Protein AF-A0A6P0DKR3-F1 (afdb_monomer)

pLDDT: mean 78.21, std 11.17, range [46.06, 93.44]

Mean predicted aligned error: 9.86 Å

Sequence (116 aa):
MEDIITRLSRTQPHCAQWMRNLTNDPLGLAFQFGVVDKWRRAHASDVDALYVRLFEEIAVWVARTGRHLPIPTKEEFAVTVKLYLPMVLGVSWQRLRNLPPPPSLEEVRARLKRSR

Foldseek 3Di:
DDDLLVVCCVLQVCLQVVLVVPDPCSVLLSLLLSLCVVCCVVCVLPLVVSLVSSVVVQVVVCVVPVDHDDRDDSVVSNVSNVVNVCSNVVHDPVVVVVDDPDDDPVRVVVVVVVVD

Secondary structure (DSSP, 8-state):
---HHHHHHHH-TTHHHHHHHH-S-HHHHHHHHHHHHHHTTTSTT-HHHHHHHHHHHHHHHHHHH----PPPPHHHHHHHHHHHHHHHTT--HHHHHTSPPPPPHHHHHHHHHHT-

Organism: Rhizobium leguminosarum (NCBI:txid384)

Radius of gyration: 16.91 Å; Cα contacts (8 Å, |Δi|>4): 78; chains: 1; bounding box: 38×27×54 Å

Solvent-accessible surface area (backbone atoms only — not comparable to full-atom values): 6987 Å² total; per-residue (Å²): 132,83,53,53,59,61,55,44,51,71,77,34,83,59,47,69,66,49,35,62,75,73,39,98,53,40,66,58,53,42,51,54,50,29,41,48,68,71,40,36,85,83,40,71,84,39,59,66,63,49,49,54,50,42,53,55,52,48,52,54,48,26,70,73,66,77,48,88,73,84,77,73,53,72,69,58,47,48,50,50,59,63,54,43,56,38,56,78,67,71,48,57,64,70,58,59,73,66,47,76,76,80,76,49,75,64,55,53,53,51,52,63,59,70,76,107

Structure (mmCIF, N/CA/C/O backbone):
data_AF-A0A6P0DKR3-F1
#
_entry.id   AF-A0A6P0DKR3-F1
#
loop_
_atom_site.group_PDB
_atom_site.id
_atom_site.type_symbol
_atom_site.label_atom_id
_atom_site.label_alt_id
_atom_site.label_comp_id
_atom_site.label_asym_id
_atom_site.label_entity_id
_atom_site.label_seq_id
_atom_site.pdbx_PDB_ins_code
_atom_site.Cartn_x
_atom_site.Cartn_y
_atom_site.Cartn_z
_atom_site.occupancy
_atom_site.B_iso_or_equiv
_atom_site.auth_seq_id
_atom_site.auth_comp_id
_atom_site.auth_asym_id
_atom_site.auth_atom_id
_atom_site.pdbx_PDB_model_num
ATOM 1 N N . MET A 1 1 ? -16.999 -5.320 6.169 1.00 46.06 1 MET A N 1
ATOM 2 C CA . MET A 1 1 ? -15.787 -4.864 5.453 1.00 46.06 1 MET A CA 1
ATOM 3 C C . MET A 1 1 ? -14.584 -5.473 6.147 1.00 46.06 1 MET A C 1
ATOM 5 O O . MET A 1 1 ? -14.389 -5.190 7.320 1.00 46.06 1 MET A O 1
ATOM 9 N N . GLU A 1 2 ? -13.854 -6.365 5.478 1.00 57.12 2 GLU A N 1
ATOM 10 C CA . GLU A 1 2 ? -12.613 -6.935 6.019 1.00 57.12 2 GLU A CA 1
ATOM 11 C C . GLU A 1 2 ? -11.536 -5.845 6.102 1.00 57.12 2 GLU A C 1
ATOM 13 O O . GLU A 1 2 ? -11.423 -5.015 5.197 1.00 57.12 2 GLU A O 1
ATOM 18 N N . ASP A 1 3 ? -10.779 -5.824 7.198 1.00 72.38 3 ASP A N 1
ATOM 19 C CA . ASP A 1 3 ? -9.695 -4.867 7.395 1.00 72.38 3 ASP A CA 1
ATOM 20 C C . ASP A 1 3 ? -8.585 -5.100 6.353 1.00 72.38 3 ASP A C 1
ATOM 22 O O . ASP A 1 3 ? -8.173 -6.239 6.111 1.00 72.38 3 ASP A O 1
ATOM 26 N N . ILE A 1 4 ? -8.115 -4.022 5.716 1.00 69.06 4 ILE A N 1
ATOM 27 C CA . ILE A 1 4 ? -7.151 -4.066 4.603 1.00 69.06 4 ILE A CA 1
ATOM 28 C C . ILE A 1 4 ? -5.887 -4.863 4.974 1.00 69.06 4 ILE A C 1
ATOM 30 O O . ILE A 1 4 ? -5.355 -5.603 4.144 1.00 69.06 4 ILE A O 1
ATOM 34 N N . ILE A 1 5 ? -5.454 -4.784 6.235 1.00 68.25 5 ILE A N 1
ATOM 35 C CA . ILE A 1 5 ? -4.253 -5.455 6.745 1.00 68.25 5 ILE A CA 1
ATOM 36 C C . ILE A 1 5 ? -4.502 -6.956 6.887 1.00 68.25 5 ILE A C 1
ATOM 38 O O . ILE A 1 5 ? -3.633 -7.773 6.575 1.00 68.25 5 ILE A O 1
ATOM 42 N N . THR A 1 6 ? -5.710 -7.331 7.312 1.00 74.00 6 THR A N 1
ATOM 43 C CA . THR A 1 6 ? -6.122 -8.737 7.423 1.00 74.00 6 THR A CA 1
ATOM 44 C C . THR A 1 6 ? -6.149 -9.392 6.046 1.00 74.00 6 THR A C 1
ATOM 46 O O . THR A 1 6 ? -5.598 -10.481 5.866 1.00 74.00 6 THR A O 1
ATOM 49 N N . ARG A 1 7 ? -6.706 -8.697 5.046 1.00 75.25 7 ARG A N 1
ATOM 50 C CA . ARG A 1 7 ? -6.765 -9.201 3.669 1.00 75.25 7 ARG A CA 1
ATOM 51 C C . ARG A 1 7 ? -5.374 -9.382 3.060 1.00 75.25 7 ARG A C 1
ATOM 53 O O . ARG A 1 7 ? -5.090 -10.423 2.465 1.00 75.25 7 ARG A O 1
ATOM 60 N N . LEU A 1 8 ? -4.489 -8.400 3.233 1.00 71.00 8 LEU A N 1
ATOM 61 C CA . LEU A 1 8 ? -3.108 -8.489 2.753 1.00 71.00 8 LEU A CA 1
ATOM 62 C C . LEU A 1 8 ? -2.343 -9.636 3.408 1.00 71.00 8 LEU A C 1
ATOM 64 O O . LEU A 1 8 ? -1.661 -10.393 2.727 1.00 71.00 8 LEU A O 1
ATOM 68 N N . SER A 1 9 ? -2.497 -9.804 4.720 1.00 72.44 9 SER A N 1
ATOM 69 C CA . SER A 1 9 ? -1.785 -10.843 5.469 1.00 72.44 9 SER A CA 1
ATOM 70 C C . SER A 1 9 ? -2.203 -12.258 5.050 1.00 72.44 9 SER A C 1
ATOM 72 O O . SER A 1 9 ? -1.392 -13.178 5.095 1.00 72.44 9 SER A O 1
ATOM 74 N N . ARG A 1 10 ? -3.454 -12.438 4.603 1.00 76.62 10 ARG A N 1
ATOM 75 C CA . ARG A 1 10 ? -3.970 -13.711 4.067 1.00 76.62 10 ARG A CA 1
ATOM 76 C C . ARG A 1 10 ? -3.511 -13.990 2.640 1.00 76.62 10 ARG A C 1
ATOM 78 O O . ARG A 1 10 ? -3.240 -15.133 2.294 1.00 76.62 10 ARG A O 1
ATOM 85 N N . THR A 1 11 ? -3.467 -12.957 1.806 1.00 73.50 11 THR A N 1
ATOM 86 C CA . THR A 1 11 ? -3.150 -13.091 0.376 1.00 73.50 11 THR A CA 1
ATOM 87 C C . THR A 1 11 ? -1.651 -13.099 0.096 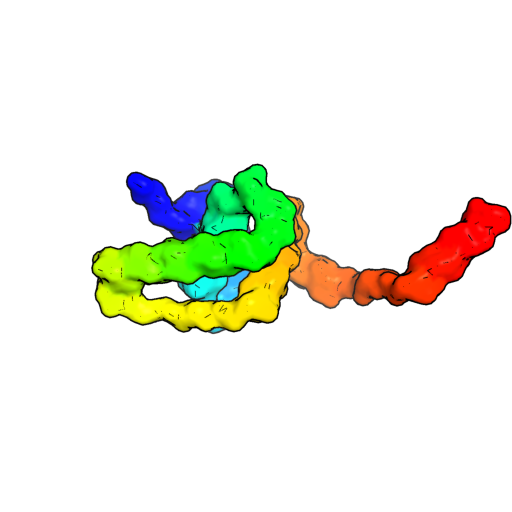1.00 73.50 11 THR A C 1
ATOM 89 O O . THR A 1 11 ? -1.231 -13.634 -0.925 1.00 73.50 11 THR A O 1
ATOM 92 N N . GLN A 1 12 ? -0.844 -12.524 0.989 1.00 75.25 12 GLN A N 1
ATOM 93 C CA . GLN A 1 12 ? 0.593 -12.341 0.816 1.00 75.25 12 GLN A CA 1
ATOM 94 C C . GLN A 1 12 ? 1.335 -12.812 2.084 1.00 75.25 12 GLN A C 1
ATOM 96 O O . GLN A 1 12 ? 1.641 -11.998 2.960 1.00 75.25 12 GLN A O 1
ATOM 101 N N . PRO A 1 13 ? 1.667 -14.114 2.200 1.00 68.38 13 PRO A N 1
ATOM 102 C CA . PRO A 1 13 ? 2.205 -14.717 3.430 1.00 68.38 13 PRO A CA 1
ATOM 103 C C . PRO A 1 13 ? 3.501 -14.069 3.940 1.00 68.38 13 PRO A C 1
ATOM 105 O O . PRO A 1 13 ? 3.777 -14.058 5.137 1.00 68.38 13 PRO A O 1
ATOM 108 N N . HIS A 1 14 ? 4.298 -13.495 3.035 1.00 72.31 14 HIS A N 1
ATOM 109 C CA . HIS A 1 14 ? 5.569 -12.840 3.356 1.00 72.31 14 HIS A CA 1
ATOM 110 C C . HIS A 1 14 ? 5.452 -11.323 3.557 1.00 72.31 14 HIS A C 1
ATOM 112 O O . HIS A 1 14 ? 6.454 -10.670 3.851 1.00 72.31 14 HIS A O 1
ATOM 118 N N . CYS A 1 15 ? 4.249 -10.753 3.425 1.00 74.25 15 CYS A N 1
ATOM 119 C CA . CYS A 1 15 ? 4.020 -9.309 3.459 1.00 74.25 15 CYS A CA 1
ATOM 120 C C . CYS A 1 15 ? 4.506 -8.687 4.773 1.00 74.25 15 CYS A C 1
ATOM 122 O O . CYS A 1 15 ? 5.260 -7.718 4.755 1.00 74.25 15 CYS A O 1
ATOM 124 N N . ALA A 1 16 ? 4.173 -9.292 5.918 1.00 73.19 16 ALA A N 1
ATOM 125 C CA . ALA A 1 16 ? 4.585 -8.781 7.226 1.00 73.19 16 ALA A CA 1
ATOM 126 C C . ALA A 1 16 ? 6.115 -8.718 7.388 1.00 73.19 16 ALA A C 1
ATOM 128 O O . ALA A 1 16 ? 6.648 -7.732 7.896 1.00 73.19 16 ALA A O 1
ATOM 129 N N . GLN A 1 17 ? 6.830 -9.752 6.934 1.00 74.56 17 GLN A N 1
ATOM 130 C CA . GLN A 1 17 ? 8.292 -9.797 7.001 1.00 74.56 17 GLN A CA 1
ATOM 131 C C . GLN A 1 17 ? 8.931 -8.785 6.044 1.00 74.56 17 GLN A C 1
ATOM 133 O O . GLN A 1 17 ? 9.906 -8.129 6.396 1.00 74.56 17 GLN A O 1
ATOM 138 N N . TRP A 1 18 ? 8.359 -8.621 4.853 1.00 74.81 18 TRP A N 1
ATOM 139 C CA . TRP A 1 18 ? 8.801 -7.627 3.881 1.00 74.81 18 TRP A CA 1
ATOM 140 C C . TRP A 1 18 ? 8.640 -6.195 4.373 1.00 74.81 18 TRP A C 1
ATOM 142 O O . TRP A 1 18 ? 9.589 -5.420 4.307 1.00 74.81 18 TRP A O 1
ATOM 152 N N . MET A 1 19 ? 7.462 -5.849 4.895 1.00 77.25 19 MET A N 1
ATOM 153 C CA . MET A 1 19 ? 7.179 -4.492 5.363 1.00 77.25 19 MET A CA 1
ATOM 154 C C . MET A 1 19 ? 8.119 -4.080 6.496 1.00 77.25 19 MET A C 1
ATOM 156 O O . MET A 1 19 ? 8.644 -2.971 6.467 1.00 77.25 19 MET A O 1
ATOM 160 N N . ARG A 1 20 ? 8.416 -4.998 7.428 1.00 76.19 20 ARG A N 1
ATOM 161 C CA . ARG A 1 20 ? 9.397 -4.770 8.505 1.00 76.19 20 ARG A CA 1
ATOM 162 C C . ARG A 1 20 ? 10.804 -4.456 7.993 1.00 76.19 20 ARG A C 1
ATOM 164 O O . ARG A 1 20 ? 11.533 -3.736 8.658 1.00 76.19 20 ARG A O 1
ATOM 171 N N . ASN A 1 21 ? 11.186 -4.988 6.833 1.00 76.44 21 ASN A N 1
ATOM 172 C CA . ASN A 1 21 ? 12.511 -4.762 6.253 1.00 76.44 21 ASN A CA 1
ATOM 173 C C . ASN A 1 21 ? 12.591 -3.486 5.399 1.00 76.44 21 ASN A C 1
ATOM 175 O O . ASN A 1 21 ? 13.692 -3.051 5.067 1.00 76.44 21 ASN A O 1
ATOM 179 N N . LEU A 1 22 ? 11.450 -2.927 4.987 1.00 75.12 22 LEU A N 1
ATOM 180 C CA . LEU A 1 22 ? 11.387 -1.794 4.060 1.00 75.12 22 LEU A CA 1
ATOM 181 C C . LEU A 1 22 ? 11.211 -0.447 4.758 1.00 75.12 22 LEU A C 1
ATOM 183 O O . LEU A 1 22 ? 11.598 0.575 4.199 1.00 75.12 22 LEU A O 1
ATOM 187 N N . THR A 1 23 ? 10.604 -0.425 5.941 1.00 79.88 23 THR A N 1
ATOM 188 C CA . THR A 1 23 ? 10.239 0.824 6.608 1.00 79.88 23 THR A CA 1
ATOM 189 C C . THR A 1 23 ? 10.107 0.645 8.116 1.00 79.88 23 THR A C 1
ATOM 191 O O . THR A 1 23 ? 9.786 -0.438 8.606 1.00 79.88 23 THR A O 1
ATOM 194 N N . ASN A 1 24 ? 10.292 1.747 8.842 1.00 81.56 24 ASN A N 1
ATOM 195 C CA . ASN A 1 24 ? 9.986 1.839 10.268 1.00 81.56 24 ASN A CA 1
ATOM 196 C C . ASN A 1 24 ? 8.483 2.053 10.536 1.00 81.56 24 ASN A C 1
ATOM 198 O O . ASN A 1 24 ? 8.052 1.909 11.677 1.00 81.56 24 ASN A O 1
ATOM 202 N N . ASP A 1 25 ? 7.686 2.355 9.503 1.00 83.12 25 ASP A N 1
ATOM 203 C CA . ASP A 1 25 ? 6.220 2.431 9.567 1.00 83.12 25 ASP A CA 1
ATOM 204 C C . ASP A 1 25 ? 5.561 1.301 8.746 1.00 83.12 25 ASP A C 1
ATOM 206 O O . ASP A 1 25 ? 5.066 1.512 7.631 1.00 83.12 25 ASP A O 1
ATOM 210 N N . PRO A 1 26 ? 5.563 0.059 9.264 1.00 79.62 26 PRO A N 1
ATOM 211 C CA . PRO A 1 26 ? 4.985 -1.081 8.560 1.00 79.62 26 PRO A CA 1
ATOM 212 C C . PRO A 1 26 ? 3.463 -0.970 8.419 1.00 79.62 26 PRO A C 1
ATOM 214 O O . PRO A 1 26 ? 2.895 -1.585 7.519 1.00 79.62 26 PRO A O 1
ATOM 217 N N . LEU A 1 27 ? 2.798 -0.196 9.285 1.00 81.25 27 LEU A N 1
ATOM 218 C CA . LEU A 1 27 ? 1.354 0.011 9.234 1.00 81.25 27 LEU A CA 1
ATOM 219 C C . LEU A 1 27 ? 0.976 0.913 8.057 1.00 81.25 27 LEU A C 1
ATOM 221 O O . LEU A 1 27 ? 0.098 0.547 7.275 1.00 81.25 27 LEU A O 1
ATOM 225 N N . GLY A 1 28 ? 1.662 2.049 7.899 1.00 85.81 28 GLY A N 1
ATOM 226 C CA . GLY A 1 28 ? 1.470 2.943 6.760 1.00 85.81 28 GLY A CA 1
ATOM 227 C C . GLY A 1 28 ? 1.729 2.241 5.430 1.00 85.81 28 GLY A C 1
ATOM 228 O O . GLY A 1 28 ? 0.921 2.339 4.505 1.00 85.81 28 GLY A O 1
ATOM 229 N N . LEU A 1 29 ? 2.800 1.447 5.345 1.00 86.44 29 LEU A N 1
ATOM 230 C CA . LEU A 1 29 ? 3.109 0.682 4.135 1.00 86.44 29 LEU A CA 1
ATOM 231 C C . LEU A 1 29 ? 2.082 -0.429 3.853 1.00 86.44 29 LEU A C 1
ATOM 233 O O . LEU A 1 29 ? 1.687 -0.613 2.700 1.00 86.44 29 LEU A O 1
ATOM 237 N N . ALA A 1 30 ? 1.586 -1.124 4.885 1.00 83.94 30 ALA A N 1
ATOM 238 C CA . ALA A 1 30 ? 0.493 -2.089 4.733 1.00 83.94 30 ALA A CA 1
ATOM 239 C C . ALA A 1 30 ? -0.757 -1.421 4.156 1.00 83.94 30 ALA A C 1
ATOM 241 O O . ALA A 1 30 ? -1.411 -1.961 3.266 1.00 83.94 30 ALA A O 1
ATOM 242 N N . PHE A 1 31 ? -1.071 -0.220 4.631 1.00 86.62 31 PHE A N 1
ATOM 243 C CA . PHE A 1 31 ? -2.220 0.533 4.160 1.00 86.62 31 PHE A CA 1
ATOM 244 C C . PHE A 1 31 ? -2.097 0.877 2.670 1.00 86.62 31 PHE A C 1
ATOM 246 O O . PHE A 1 31 ? -3.008 0.603 1.885 1.00 86.62 31 PHE A O 1
ATOM 253 N N . GLN A 1 32 ? -0.925 1.369 2.261 1.00 89.88 32 GLN A N 1
ATOM 254 C CA . GLN A 1 32 ? -0.622 1.656 0.860 1.00 89.88 32 GLN A CA 1
ATOM 255 C C . GLN A 1 32 ? -0.750 0.409 -0.024 1.00 89.88 32 GLN A C 1
ATOM 257 O O . GLN A 1 32 ? -1.423 0.454 -1.055 1.00 89.88 32 GLN A O 1
ATOM 262 N N . PHE A 1 33 ? -0.186 -0.732 0.387 1.00 88.56 33 PHE A N 1
ATOM 263 C CA . PHE A 1 33 ? -0.333 -1.977 -0.371 1.00 88.56 33 PHE A CA 1
ATOM 264 C C . PHE A 1 33 ? -1.780 -2.461 -0.445 1.00 88.56 33 PHE A C 1
ATOM 266 O O . PHE A 1 33 ? -2.184 -3.014 -1.466 1.00 88.56 33 PHE A O 1
ATOM 273 N N . GLY A 1 34 ? -2.579 -2.236 0.596 1.00 87.19 34 GLY A N 1
ATOM 274 C CA . GLY A 1 34 ? -3.967 -2.682 0.643 1.00 87.19 34 GLY A CA 1
ATOM 275 C C . GLY A 1 34 ? -4.841 -1.935 -0.350 1.00 87.19 34 GLY A C 1
ATOM 276 O O . GLY A 1 34 ? -5.736 -2.529 -0.958 1.00 87.19 34 GLY A O 1
ATOM 277 N N . VAL A 1 35 ? -4.544 -0.650 -0.545 1.00 89.44 35 VAL A N 1
ATOM 278 C CA . VAL A 1 35 ? -5.173 0.209 -1.552 1.00 89.44 35 VAL A CA 1
ATOM 279 C C . VAL A 1 35 ? -4.801 -0.261 -2.952 1.00 89.44 35 VAL A C 1
ATOM 281 O O . VAL A 1 35 ? -5.701 -0.507 -3.755 1.00 89.44 35 VAL A O 1
ATOM 284 N N . VAL A 1 36 ? -3.507 -0.467 -3.231 1.00 89.31 36 VAL A N 1
ATOM 285 C CA . VAL A 1 36 ? -3.062 -0.985 -4.537 1.00 89.31 36 VAL A CA 1
ATOM 286 C C . VAL A 1 36 ? -3.715 -2.338 -4.819 1.00 89.31 36 VAL A C 1
ATOM 288 O O . VAL A 1 36 ? -4.300 -2.533 -5.880 1.00 89.31 36 VAL A O 1
ATOM 291 N N . ASP A 1 37 ? -3.712 -3.252 -3.852 1.00 86.38 37 ASP A N 1
ATOM 292 C CA . ASP A 1 37 ? -4.332 -4.569 -3.983 1.00 86.38 37 ASP A CA 1
ATOM 293 C C . ASP A 1 37 ? -5.835 -4.504 -4.275 1.00 86.38 37 ASP A C 1
ATOM 295 O O . ASP A 1 37 ? -6.327 -5.195 -5.170 1.00 86.38 37 ASP A O 1
ATOM 299 N N . LYS A 1 38 ? -6.556 -3.636 -3.553 1.00 86.44 38 LYS A N 1
ATOM 300 C CA . LYS A 1 38 ? -8.011 -3.476 -3.682 1.00 86.44 38 LYS A CA 1
ATOM 301 C C . LYS A 1 38 ? -8.391 -2.904 -5.043 1.00 86.44 38 LYS A C 1
ATOM 303 O O . LYS A 1 38 ? -9.353 -3.359 -5.657 1.00 86.44 38 LYS A O 1
ATOM 308 N N . TRP A 1 39 ? -7.652 -1.896 -5.496 1.00 87.56 39 TRP A N 1
ATOM 309 C CA . TRP A 1 39 ? -8.105 -0.995 -6.551 1.00 87.56 39 TRP A CA 1
ATOM 310 C C . TRP A 1 39 ? -7.362 -1.155 -7.877 1.00 87.56 39 TRP A C 1
ATOM 312 O O . TRP A 1 39 ? -7.855 -0.675 -8.896 1.00 87.56 39 TRP A O 1
ATOM 322 N N . ARG A 1 40 ? -6.254 -1.909 -7.929 1.00 84.50 40 ARG A N 1
ATOM 323 C CA . ARG A 1 40 ? -5.481 -2.130 -9.168 1.00 84.50 40 ARG A CA 1
ATOM 324 C C . ARG A 1 40 ? -6.284 -2.698 -10.336 1.00 84.50 40 ARG A C 1
ATOM 326 O O . ARG A 1 40 ? -5.891 -2.499 -11.474 1.00 84.50 40 ARG A O 1
ATOM 333 N N . ARG A 1 41 ? -7.364 -3.450 -10.085 1.00 82.56 41 ARG A N 1
ATOM 334 C CA . ARG A 1 41 ? -8.206 -4.002 -11.166 1.00 82.56 41 ARG A CA 1
ATOM 335 C C . ARG A 1 41 ? -9.065 -2.925 -11.830 1.00 82.56 41 ARG A C 1
ATOM 337 O O . ARG A 1 41 ? -9.303 -3.011 -13.025 1.00 82.56 41 ARG A O 1
ATOM 344 N N . ALA A 1 42 ? -9.524 -1.944 -11.053 1.00 84.38 42 ALA A N 1
ATOM 345 C CA . ALA A 1 42 ? -10.352 -0.836 -11.531 1.00 84.38 42 ALA A CA 1
ATOM 346 C C . ALA A 1 42 ? -9.505 0.328 -12.070 1.00 84.38 42 ALA A C 1
ATOM 348 O O . ALA A 1 42 ? -9.913 1.014 -12.999 1.00 84.38 42 ALA A O 1
ATOM 349 N N . HIS A 1 43 ? -8.314 0.520 -11.504 1.00 81.44 43 HIS A N 1
ATOM 350 C CA . HIS A 1 43 ? -7.377 1.585 -11.842 1.00 81.44 43 HIS A CA 1
ATOM 351 C C . HIS A 1 43 ? -6.025 0.959 -12.201 1.00 81.44 43 HIS A C 1
ATOM 353 O O . HIS A 1 43 ? -5.068 1.033 -11.429 1.00 81.44 43 HIS A O 1
ATOM 359 N N . ALA A 1 44 ? -5.974 0.247 -13.332 1.00 72.81 44 ALA A N 1
ATOM 360 C CA . ALA A 1 44 ? -4.802 -0.518 -13.758 1.00 72.81 44 ALA A CA 1
ATOM 361 C C . ALA A 1 44 ? -3.578 0.393 -13.941 1.00 72.81 44 ALA A C 1
ATOM 363 O O . ALA A 1 44 ? -3.399 1.016 -14.981 1.00 72.81 44 ALA A O 1
ATOM 364 N N . SER A 1 45 ? -2.743 0.451 -12.901 1.00 68.88 45 SER A N 1
ATOM 365 C CA . SER A 1 45 ? -1.493 1.219 -12.849 1.00 68.88 45 SER A CA 1
ATOM 366 C C . SER A 1 45 ? -1.637 2.747 -12.920 1.00 68.88 45 SER A C 1
ATOM 368 O O . SER A 1 45 ? -0.628 3.432 -13.076 1.00 68.88 45 SER A O 1
ATOM 370 N N . ASP A 1 46 ? -2.844 3.290 -12.736 1.00 89.25 46 ASP A N 1
ATOM 371 C CA . ASP A 1 46 ? -3.052 4.732 -12.572 1.00 89.25 46 ASP A CA 1
ATOM 372 C C . ASP A 1 46 ? -2.685 5.145 -11.139 1.00 89.25 46 ASP A C 1
ATOM 374 O O . ASP A 1 46 ? -3.447 4.949 -10.188 1.00 89.25 46 ASP A O 1
ATOM 378 N N . VAL A 1 47 ? -1.473 5.680 -10.986 1.00 89.69 47 VAL A N 1
ATOM 379 C CA . VAL A 1 47 ? -0.928 6.105 -9.691 1.00 89.69 47 VAL A CA 1
ATOM 380 C C . VAL A 1 47 ? -1.775 7.212 -9.068 1.00 89.69 47 VAL A C 1
ATOM 382 O O . VAL A 1 47 ? -1.938 7.228 -7.851 1.00 89.69 47 VAL A O 1
ATOM 385 N N . ASP A 1 48 ? -2.347 8.099 -9.876 1.00 92.62 48 ASP A N 1
ATOM 386 C CA . ASP A 1 48 ? -3.084 9.270 -9.407 1.00 92.62 48 ASP A CA 1
ATOM 387 C C . ASP A 1 48 ? -4.416 8.834 -8.810 1.00 92.62 48 ASP A C 1
ATOM 389 O O . ASP A 1 48 ? -4.734 9.171 -7.668 1.00 92.62 48 ASP A O 1
ATOM 393 N N . ALA A 1 49 ? -5.152 7.998 -9.544 1.00 91.75 49 ALA A N 1
ATOM 394 C CA . ALA A 1 49 ? -6.398 7.422 -9.060 1.00 91.75 49 ALA A CA 1
ATOM 395 C C . ALA A 1 49 ? -6.178 6.574 -7.797 1.00 91.75 49 ALA A C 1
ATOM 397 O O . ALA A 1 49 ? -6.941 6.674 -6.834 1.00 91.75 49 ALA A O 1
ATOM 398 N N . LEU A 1 50 ? -5.114 5.766 -7.763 1.00 92.00 50 LEU A N 1
ATOM 399 C CA . LEU A 1 50 ? -4.772 4.960 -6.589 1.00 92.00 50 LEU A CA 1
ATOM 400 C C . LEU A 1 50 ? -4.380 5.825 -5.381 1.00 92.00 50 LEU A C 1
ATOM 402 O O . LEU A 1 50 ? -4.714 5.474 -4.250 1.00 92.00 50 LEU A O 1
ATOM 406 N N . TYR A 1 51 ? -3.714 6.957 -5.603 1.00 93.44 51 TYR A N 1
ATOM 407 C CA . TYR A 1 51 ? -3.324 7.878 -4.539 1.00 93.44 51 TYR A CA 1
ATOM 408 C C . TYR A 1 51 ? -4.534 8.604 -3.940 1.00 93.44 51 TYR A C 1
ATOM 410 O O . TYR A 1 51 ? -4.641 8.720 -2.721 1.00 93.44 51 TYR A O 1
ATOM 418 N N . VAL A 1 52 ? -5.512 8.993 -4.765 1.00 93.31 52 VAL A N 1
ATOM 419 C CA . VAL A 1 52 ? -6.800 9.515 -4.273 1.00 93.31 52 VAL A CA 1
ATOM 420 C C . VAL A 1 52 ? -7.505 8.476 -3.397 1.00 93.31 52 VAL A C 1
ATOM 422 O O . VAL A 1 52 ? -7.943 8.795 -2.291 1.00 93.31 52 VAL A O 1
ATOM 425 N N . ARG A 1 53 ? -7.537 7.205 -3.826 1.00 92.12 53 ARG A N 1
ATOM 426 C CA . ARG A 1 53 ? -8.104 6.118 -3.009 1.00 92.12 53 ARG A CA 1
ATOM 427 C C . ARG A 1 53 ? -7.365 5.919 -1.690 1.00 92.12 53 ARG A C 1
ATOM 429 O O . ARG A 1 53 ? -7.999 5.586 -0.694 1.00 92.12 53 ARG A O 1
ATOM 436 N N . LEU A 1 54 ? -6.050 6.130 -1.659 1.00 91.75 54 LEU A N 1
ATOM 437 C CA . LEU A 1 54 ? -5.283 6.069 -0.417 1.00 91.75 54 LEU A CA 1
ATOM 438 C C . LEU A 1 54 ? -5.759 7.121 0.587 1.00 91.75 54 LEU A C 1
ATOM 440 O O . LEU A 1 54 ? -6.007 6.775 1.741 1.00 91.75 54 LEU A O 1
ATOM 444 N N . PHE A 1 55 ? -5.924 8.371 0.152 1.00 91.50 55 PHE A N 1
ATOM 445 C CA . PHE A 1 55 ? -6.426 9.444 1.010 1.00 91.50 55 PHE A CA 1
ATOM 446 C C . PHE A 1 55 ? -7.804 9.131 1.589 1.00 91.50 55 PHE A C 1
ATOM 448 O O . PHE A 1 55 ? -8.009 9.290 2.791 1.00 91.50 55 PHE A O 1
ATOM 455 N N . GLU A 1 56 ? -8.731 8.660 0.754 1.00 91.56 56 GLU A N 1
ATOM 456 C CA . GLU A 1 56 ? -10.084 8.301 1.188 1.00 91.56 56 GLU A CA 1
ATOM 457 C C . GLU A 1 56 ? -10.061 7.204 2.260 1.00 91.56 56 GLU A C 1
ATOM 459 O O . GLU A 1 56 ? -10.706 7.323 3.301 1.00 91.56 56 GLU A O 1
ATOM 464 N N . GLU A 1 57 ? -9.282 6.145 2.039 1.00 90.25 57 GLU A N 1
ATOM 465 C CA . GLU A 1 57 ? -9.193 5.020 2.971 1.00 90.25 57 GLU A CA 1
ATOM 466 C C . GLU A 1 57 ? -8.515 5.441 4.287 1.00 90.25 57 GLU A C 1
ATOM 468 O O . GLU A 1 57 ? -8.969 5.046 5.364 1.00 90.25 57 GLU A O 1
ATOM 473 N N . ILE A 1 58 ? -7.477 6.290 4.232 1.00 89.75 58 ILE A N 1
ATOM 474 C CA . ILE A 1 58 ? -6.842 6.842 5.437 1.00 89.75 58 ILE A CA 1
ATOM 475 C C . ILE A 1 58 ? -7.845 7.703 6.203 1.00 89.75 58 ILE A C 1
ATOM 477 O O . ILE A 1 58 ? -7.979 7.527 7.410 1.00 89.75 58 ILE A O 1
ATOM 481 N N . ALA A 1 59 ? -8.590 8.583 5.530 1.00 90.06 59 ALA A N 1
ATOM 482 C CA . ALA A 1 59 ? -9.594 9.427 6.173 1.00 90.06 59 ALA A CA 1
ATOM 483 C C . ALA A 1 59 ? -10.659 8.589 6.900 1.00 90.06 59 ALA A C 1
ATOM 485 O O . ALA A 1 59 ? -10.978 8.858 8.060 1.00 90.06 59 ALA A O 1
ATOM 486 N N . VAL A 1 60 ? -11.149 7.520 6.263 1.00 89.75 60 VAL A N 1
ATOM 487 C CA . VAL A 1 60 ? -12.084 6.566 6.882 1.00 89.75 60 VAL A CA 1
ATOM 488 C C . VAL A 1 60 ? -11.453 5.876 8.094 1.00 89.75 60 VAL A C 1
ATOM 490 O O . VAL A 1 60 ? -12.096 5.734 9.137 1.00 89.75 60 VAL A O 1
ATOM 493 N N . TRP A 1 61 ? -10.193 5.452 7.994 1.00 87.50 61 TRP A N 1
ATOM 494 C CA . TRP A 1 61 ? -9.496 4.794 9.096 1.00 87.50 61 TRP A CA 1
ATOM 495 C C . TRP A 1 61 ? -9.246 5.735 10.282 1.00 87.50 61 TRP A C 1
ATOM 497 O O . TRP A 1 61 ? -9.479 5.340 11.429 1.00 87.50 61 TRP A O 1
ATOM 507 N N . VAL A 1 62 ? -8.829 6.976 10.021 1.00 88.69 62 VAL A N 1
ATOM 508 C CA . VAL A 1 62 ? -8.630 8.028 11.029 1.00 88.69 62 VAL A CA 1
ATOM 509 C C . VAL A 1 62 ? -9.951 8.316 11.736 1.00 88.69 62 VAL A C 1
ATOM 511 O O . VAL A 1 62 ? -10.003 8.271 12.962 1.00 88.69 62 VAL A O 1
ATOM 514 N N . ALA A 1 63 ? -11.041 8.510 10.986 1.00 89.12 63 ALA A N 1
ATOM 515 C CA . ALA A 1 63 ? -12.368 8.736 11.557 1.00 89.12 63 ALA A CA 1
ATOM 516 C C . ALA A 1 63 ? -12.833 7.564 12.438 1.00 89.12 63 ALA A C 1
ATOM 518 O O . ALA A 1 63 ? -13.428 7.771 13.493 1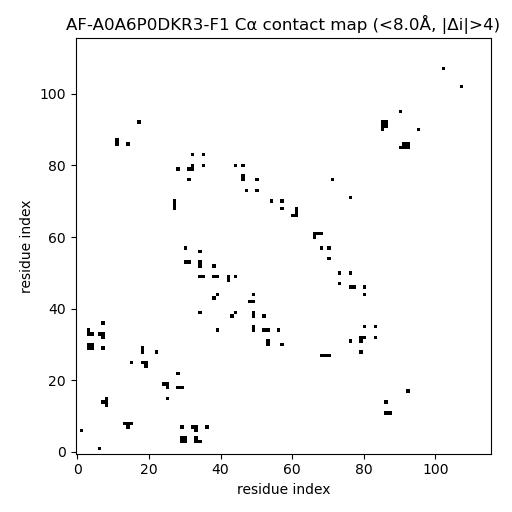.00 89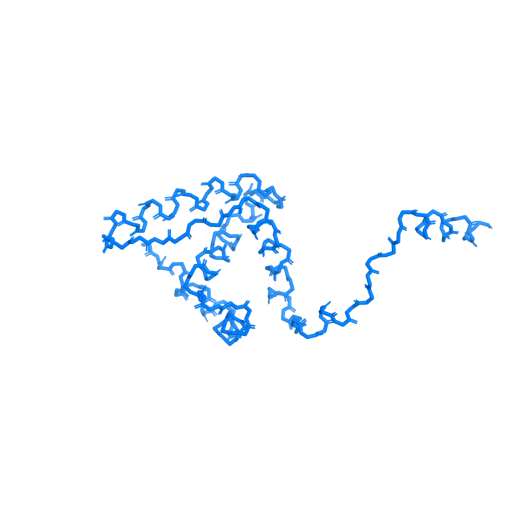.12 63 ALA A O 1
ATOM 519 N N . ARG A 1 64 ? -12.528 6.323 12.036 1.00 87.69 64 ARG A N 1
ATOM 520 C CA . ARG A 1 64 ? -12.899 5.110 12.779 1.00 87.69 64 ARG A CA 1
ATOM 521 C C . ARG A 1 64 ? -12.084 4.909 14.057 1.00 87.69 64 ARG A C 1
ATOM 523 O O . ARG A 1 64 ? -12.597 4.351 15.020 1.00 87.69 64 ARG A O 1
ATOM 530 N N . THR A 1 65 ? -10.802 5.264 14.043 1.00 87.25 65 THR A N 1
ATOM 531 C CA . THR A 1 65 ? -9.855 4.889 15.110 1.00 87.25 65 THR A CA 1
ATOM 532 C C . THR A 1 65 ? -9.408 6.055 15.985 1.00 87.25 65 THR A C 1
ATOM 534 O O . THR A 1 65 ? -8.808 5.821 17.033 1.00 87.25 65 THR A O 1
ATOM 537 N N . GLY A 1 66 ? -9.652 7.296 15.559 1.00 88.69 66 GLY A N 1
ATOM 538 C CA . GLY A 1 66 ? -9.145 8.512 16.199 1.00 88.69 66 GLY A CA 1
ATOM 539 C C . GLY A 1 66 ? -7.624 8.677 16.110 1.00 88.69 66 GLY A C 1
ATOM 540 O O . GLY A 1 66 ? -7.068 9.582 16.727 1.00 88.69 66 GLY A O 1
ATOM 541 N N . ARG A 1 67 ? -6.927 7.798 15.381 1.00 84.50 67 ARG A N 1
ATOM 542 C CA . ARG A 1 67 ? -5.468 7.818 15.248 1.00 84.50 67 ARG A CA 1
ATOM 543 C C . ARG A 1 67 ? -5.074 8.507 13.958 1.00 84.50 67 ARG A C 1
ATOM 545 O O . ARG A 1 67 ? -5.726 8.326 12.937 1.00 84.50 67 ARG A O 1
ATOM 552 N N . HIS A 1 68 ? -3.972 9.244 14.001 1.00 83.81 68 HIS A N 1
ATOM 553 C CA . HIS A 1 68 ? -3.382 9.841 12.813 1.00 83.81 68 HIS A CA 1
ATOM 554 C C . HIS A 1 68 ? -2.438 8.843 12.135 1.00 83.81 68 HIS A C 1
ATOM 556 O O . HIS A 1 68 ? -1.677 8.151 12.812 1.00 83.81 68 HIS A O 1
ATOM 562 N N . LEU A 1 69 ? -2.471 8.792 10.805 1.00 81.69 69 LEU A N 1
ATOM 563 C CA . LEU A 1 69 ? -1.515 8.044 9.993 1.00 81.69 69 LEU A CA 1
ATOM 564 C C . LEU A 1 69 ? -0.787 9.045 9.087 1.00 81.69 69 LEU A C 1
ATOM 566 O O . LEU A 1 69 ? -1.457 9.882 8.478 1.00 81.69 69 LEU A O 1
ATOM 570 N N . PRO A 1 70 ? 0.554 9.023 9.009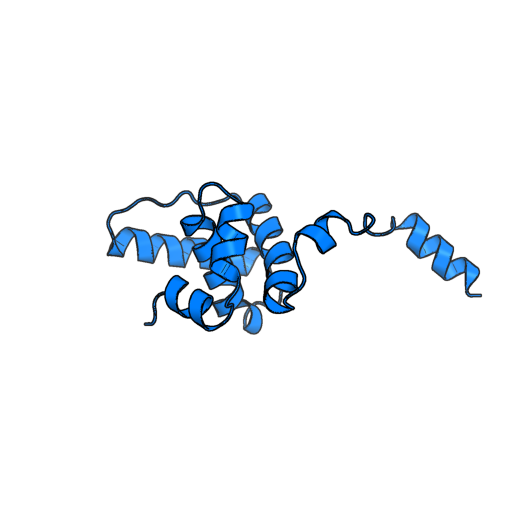 1.00 82.00 70 PRO A N 1
ATOM 571 C CA . PRO A 1 70 ? 1.263 9.855 8.049 1.00 82.00 70 PRO A CA 1
ATOM 572 C C . PRO A 1 70 ? 0.817 9.484 6.633 1.00 82.00 70 PRO A C 1
ATOM 574 O O . PRO A 1 70 ? 0.774 8.308 6.264 1.00 82.00 70 PRO A O 1
ATOM 577 N N . ILE A 1 71 ? 0.460 10.497 5.848 1.00 83.38 71 ILE A N 1
ATOM 578 C CA . ILE A 1 71 ? 0.094 10.303 4.450 1.00 83.38 71 ILE A CA 1
ATOM 579 C C . ILE A 1 71 ? 1.368 10.490 3.625 1.00 83.38 71 ILE A C 1
ATOM 581 O O . ILE A 1 71 ? 1.977 11.557 3.722 1.00 83.38 71 ILE A O 1
ATOM 585 N N . PRO A 1 72 ? 1.796 9.480 2.846 1.00 89.69 72 PRO A N 1
ATOM 586 C CA . PRO A 1 72 ? 2.964 9.623 1.990 1.00 89.69 72 PRO A CA 1
ATOM 587 C C . PRO A 1 72 ? 2.687 10.672 0.917 1.00 89.69 72 PRO A C 1
ATOM 589 O O . PRO A 1 72 ? 1.545 10.858 0.493 1.00 89.69 72 PRO A O 1
ATOM 592 N N . THR A 1 73 ? 3.736 11.311 0.423 1.00 91.94 73 THR A N 1
ATOM 593 C CA . THR A 1 73 ? 3.690 12.075 -0.825 1.00 91.94 73 THR A CA 1
ATOM 594 C C . THR A 1 73 ? 3.324 11.169 -2.003 1.00 91.94 73 THR A C 1
ATOM 596 O O . THR A 1 73 ? 3.408 9.936 -1.941 1.00 91.94 73 THR A O 1
ATOM 599 N N . LYS A 1 74 ? 2.909 11.781 -3.112 1.00 91.56 74 LYS A N 1
ATOM 600 C CA . LYS A 1 74 ? 2.548 11.043 -4.323 1.00 91.56 74 LYS A CA 1
ATOM 601 C C . LYS A 1 74 ? 3.748 10.284 -4.889 1.00 91.56 74 LYS A C 1
ATOM 603 O O . LYS A 1 74 ? 3.605 9.155 -5.352 1.00 91.56 74 LYS A O 1
ATOM 608 N N . GLU A 1 75 ? 4.932 10.879 -4.814 1.00 90.56 75 GLU A N 1
ATOM 609 C CA . GLU A 1 75 ? 6.197 10.298 -5.250 1.00 90.56 75 GLU A CA 1
ATOM 610 C C . GLU A 1 75 ? 6.550 9.056 -4.423 1.00 90.56 75 GLU A C 1
ATOM 612 O O . GLU A 1 75 ? 6.867 8.007 -4.988 1.00 90.56 75 GLU A O 1
ATOM 617 N N . GLU A 1 76 ? 6.432 9.140 -3.096 1.00 90.19 76 GLU A N 1
ATOM 618 C CA . GLU A 1 76 ? 6.630 8.001 -2.194 1.00 90.19 76 GLU A CA 1
ATOM 619 C C . GLU A 1 76 ? 5.618 6.886 -2.4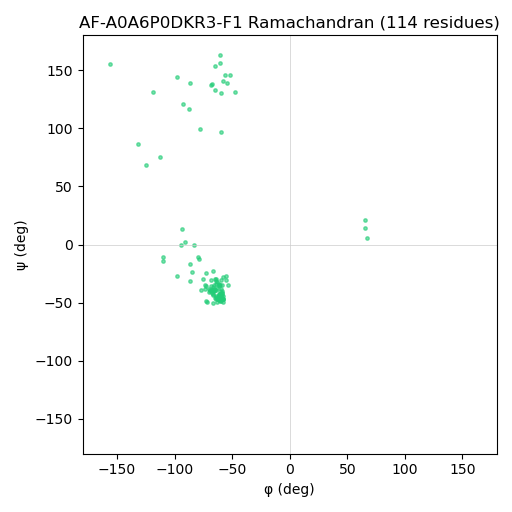76 1.00 90.19 76 GLU A C 1
ATOM 621 O O . GLU A 1 76 ? 5.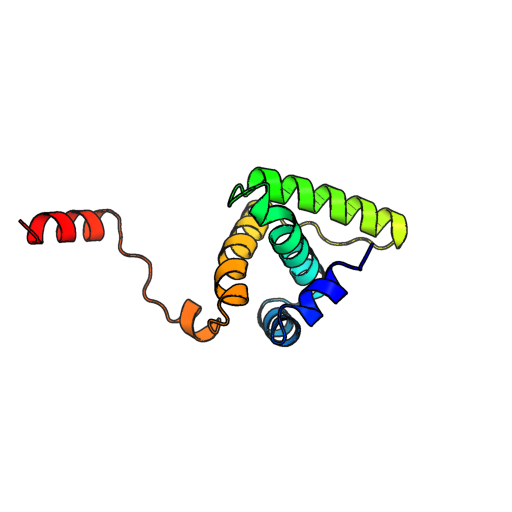984 5.713 -2.578 1.00 90.19 76 GLU A O 1
ATOM 626 N N . PHE A 1 77 ? 4.352 7.239 -2.696 1.00 91.00 77 PHE A N 1
ATOM 627 C CA . PHE A 1 77 ? 3.328 6.262 -3.048 1.00 91.00 77 PHE A CA 1
ATOM 628 C C . PHE A 1 77 ? 3.592 5.594 -4.407 1.00 91.00 77 PHE A C 1
ATOM 630 O O . PHE A 1 77 ? 3.415 4.382 -4.550 1.00 91.00 77 PHE A O 1
ATOM 637 N N . ALA A 1 78 ? 4.076 6.342 -5.402 1.00 89.88 78 ALA A N 1
ATOM 638 C CA . ALA A 1 78 ? 4.449 5.797 -6.705 1.00 89.88 78 ALA A CA 1
ATOM 639 C C . ALA A 1 78 ? 5.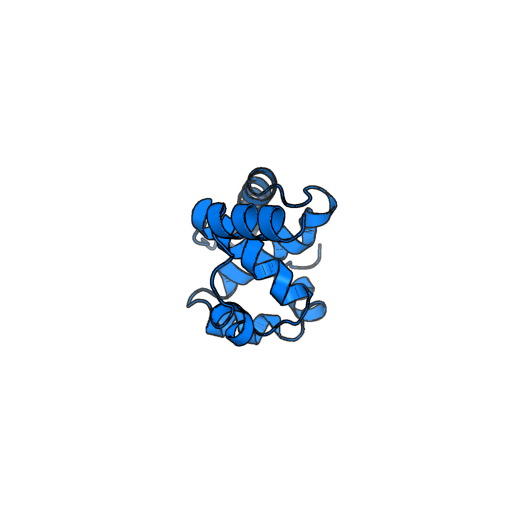565 4.746 -6.588 1.00 89.88 78 ALA A C 1
ATOM 641 O O . ALA A 1 78 ? 5.567 3.752 -7.323 1.00 89.88 78 ALA A O 1
ATOM 642 N N . VAL A 1 79 ? 6.499 4.929 -5.647 1.00 88.38 79 VAL A N 1
ATOM 643 C CA . VAL A 1 79 ? 7.494 3.903 -5.309 1.00 88.38 79 VAL A CA 1
ATOM 644 C C . VAL A 1 79 ? 6.795 2.660 -4.763 1.00 88.38 79 VAL A C 1
ATOM 646 O O . VAL A 1 79 ? 7.051 1.563 -5.260 1.00 88.38 79 VAL A O 1
ATOM 649 N N . THR A 1 80 ? 5.848 2.804 -3.838 1.00 88.38 80 THR A N 1
ATOM 650 C CA . THR A 1 80 ? 5.080 1.672 -3.296 1.00 88.38 80 THR A CA 1
ATOM 651 C C . THR A 1 80 ? 4.307 0.903 -4.371 1.00 88.38 80 THR A C 1
ATOM 653 O O . THR A 1 80 ? 4.325 -0.328 -4.371 1.00 88.38 80 THR A O 1
ATOM 656 N N . VAL A 1 81 ? 3.697 1.582 -5.348 1.00 88.00 81 VAL A N 1
ATOM 657 C CA . VAL A 1 81 ? 3.029 0.922 -6.488 1.00 88.00 81 VAL A CA 1
ATOM 658 C C . VAL A 1 81 ? 4.014 0.049 -7.278 1.00 88.00 81 VAL A C 1
ATOM 660 O O . VAL A 1 81 ? 3.689 -1.087 -7.633 1.00 88.00 81 VAL A O 1
ATOM 663 N N . LYS A 1 82 ? 5.244 0.531 -7.503 1.00 85.12 82 LYS A N 1
ATOM 664 C CA . LYS A 1 82 ? 6.305 -0.253 -8.160 1.00 85.12 82 LYS A CA 1
ATOM 665 C C . LYS A 1 82 ? 6.758 -1.442 -7.309 1.00 85.12 82 LYS A C 1
ATOM 667 O O . LYS A 1 82 ? 7.034 -2.501 -7.862 1.00 85.12 82 LYS A O 1
ATOM 672 N N . LEU A 1 83 ? 6.811 -1.287 -5.984 1.00 82.19 83 LEU A N 1
ATOM 673 C CA . LEU A 1 83 ? 7.170 -2.351 -5.034 1.00 82.19 83 LEU A CA 1
ATOM 674 C C . LEU A 1 83 ? 6.080 -3.414 -4.863 1.00 82.19 83 LEU A C 1
ATOM 676 O O . LEU A 1 83 ? 6.378 -4.552 -4.495 1.00 82.19 83 LEU A O 1
ATOM 680 N N . TYR A 1 84 ? 4.824 -3.064 -5.129 1.00 83.06 84 TYR A N 1
ATOM 681 C CA . TYR A 1 84 ? 3.696 -3.974 -4.975 1.00 83.06 84 TYR A CA 1
ATOM 682 C C . TYR A 1 84 ? 3.736 -5.120 -5.995 1.00 83.06 84 TYR A C 1
ATOM 684 O O . TYR A 1 84 ? 3.482 -6.269 -5.635 1.00 83.06 84 TYR A O 1
ATOM 692 N N . LEU A 1 85 ? 4.081 -4.842 -7.261 1.00 76.00 85 LEU A N 1
ATOM 693 C CA . LEU A 1 85 ? 4.077 -5.865 -8.317 1.00 76.00 85 LEU A CA 1
ATOM 694 C C . LEU A 1 85 ? 4.989 -7.054 -7.966 1.00 76.00 85 LEU A C 1
ATOM 696 O O . LEU A 1 85 ? 4.530 -8.195 -8.010 1.00 76.00 85 LEU A O 1
ATOM 700 N N . PRO A 1 86 ? 6.248 -6.827 -7.556 1.00 73.44 86 PRO A N 1
ATOM 701 C CA . PRO A 1 86 ? 7.126 -7.924 -7.192 1.00 73.44 86 PRO A CA 1
ATOM 702 C C . PRO A 1 86 ? 6.708 -8.660 -5.916 1.00 73.44 86 PRO A C 1
ATOM 704 O O . PRO A 1 86 ? 6.924 -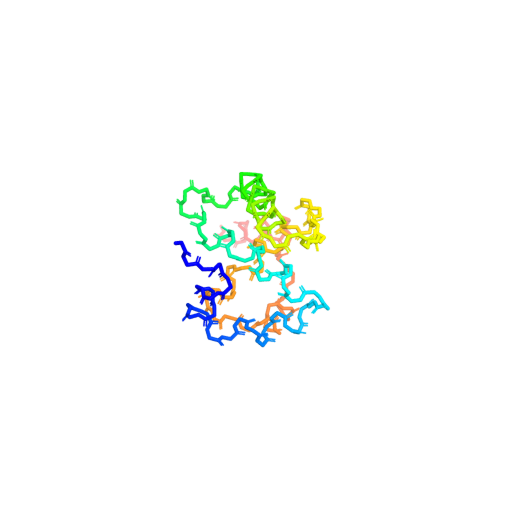9.867 -5.833 1.00 73.44 86 PRO A O 1
ATOM 707 N N . MET A 1 87 ? 6.066 -7.972 -4.962 1.00 76.44 87 MET A N 1
ATOM 708 C CA . MET A 1 87 ? 5.470 -8.614 -3.786 1.00 76.44 87 MET A CA 1
ATOM 709 C C . MET A 1 87 ? 4.405 -9.635 -4.211 1.00 76.44 87 MET A C 1
ATOM 711 O O . MET A 1 87 ? 4.474 -10.785 -3.792 1.00 76.44 87 MET A O 1
ATOM 715 N N . VAL A 1 88 ? 3.479 -9.250 -5.098 1.00 74.19 88 VAL A N 1
ATOM 716 C CA . VAL A 1 88 ? 2.428 -10.154 -5.611 1.00 74.19 88 VAL A CA 1
ATOM 717 C C . VAL A 1 88 ? 3.001 -11.323 -6.407 1.00 74.19 88 VAL A C 1
ATOM 719 O O . VAL A 1 88 ? 2.428 -12.409 -6.410 1.00 74.19 88 VAL A O 1
ATOM 722 N N . LEU A 1 89 ? 4.132 -11.112 -7.078 1.00 72.38 89 LEU A N 1
ATOM 723 C CA . LEU A 1 89 ? 4.831 -12.149 -7.835 1.00 72.38 89 LEU A CA 1
ATOM 724 C C . LEU A 1 89 ? 5.746 -13.026 -6.959 1.00 72.38 89 LEU A C 1
ATOM 726 O O . LEU A 1 89 ? 6.408 -13.917 -7.485 1.00 72.38 89 LEU A O 1
ATOM 730 N N . GLY A 1 90 ? 5.823 -12.780 -5.645 1.00 66.44 90 GLY A N 1
ATOM 731 C CA . GLY A 1 90 ? 6.692 -13.529 -4.733 1.00 66.44 90 GLY A CA 1
ATOM 732 C C . GLY A 1 90 ? 8.192 -13.340 -5.003 1.00 66.44 90 GLY A C 1
ATOM 733 O O . GLY A 1 90 ? 9.011 -14.178 -4.622 1.00 66.44 90 GLY A O 1
ATOM 734 N N . VAL A 1 91 ? 8.584 -12.257 -5.676 1.00 66.25 91 VAL A N 1
ATOM 735 C CA . VAL A 1 91 ? 9.976 -11.991 -6.059 1.00 66.25 91 VAL A CA 1
ATOM 736 C C . VAL A 1 91 ? 10.685 -11.263 -4.926 1.00 66.25 91 VAL A C 1
ATOM 738 O O . VAL A 1 91 ? 10.333 -10.131 -4.640 1.00 66.25 91 VAL A O 1
ATOM 741 N N . SER A 1 92 ? 11.718 -11.863 -4.321 1.00 64.19 92 SER A N 1
ATOM 742 C CA . SER A 1 92 ? 12.522 -11.254 -3.238 1.00 64.19 92 SER A CA 1
ATOM 743 C C . SER A 1 92 ? 12.970 -9.806 -3.524 1.00 64.19 92 SER A C 1
ATOM 745 O O . SER A 1 92 ? 13.590 -9.539 -4.554 1.00 64.19 92 SER A O 1
ATOM 747 N N . TRP A 1 93 ? 12.768 -8.885 -2.570 1.00 60.50 93 TRP A N 1
ATOM 748 C CA . TRP A 1 93 ? 13.244 -7.496 -2.658 1.00 60.50 93 TRP A CA 1
ATOM 749 C C . TRP A 1 93 ? 14.757 -7.393 -2.819 1.00 60.50 93 TRP A C 1
ATOM 751 O O . TRP A 1 93 ? 15.244 -6.553 -3.570 1.00 60.50 93 TRP A O 1
ATOM 761 N N . GLN A 1 94 ? 15.512 -8.298 -2.192 1.00 61.72 94 GLN A N 1
ATOM 762 C CA . GLN A 1 94 ? 16.961 -8.361 -2.380 1.00 61.72 94 GLN A CA 1
ATOM 763 C C . GLN A 1 94 ? 17.325 -8.661 -3.837 1.00 61.72 94 GLN A C 1
ATOM 765 O O . GLN A 1 94 ? 18.280 -8.094 -4.355 1.00 61.72 94 GLN A O 1
ATOM 770 N N . ARG A 1 95 ? 16.538 -9.494 -4.532 1.00 62.62 95 ARG A N 1
ATOM 771 C CA . ARG A 1 95 ? 16.745 -9.732 -5.966 1.00 62.62 95 ARG A CA 1
ATOM 772 C C . ARG A 1 95 ? 16.461 -8.483 -6.789 1.00 62.62 95 ARG A C 1
ATOM 774 O O . ARG A 1 95 ? 17.223 -8.214 -7.701 1.00 62.62 95 ARG A O 1
ATOM 781 N N . LEU A 1 96 ? 15.425 -7.718 -6.447 1.00 62.06 96 LEU A N 1
ATOM 782 C CA . LEU A 1 96 ? 15.046 -6.490 -7.159 1.00 62.06 96 LEU A CA 1
ATOM 783 C C . LEU A 1 96 ? 16.056 -5.364 -6.955 1.00 62.06 96 LEU A C 1
ATOM 785 O O . LEU A 1 96 ? 16.401 -4.679 -7.909 1.00 62.06 96 LEU A O 1
ATOM 789 N N . ARG A 1 97 ? 16.574 -5.214 -5.733 1.00 60.16 97 ARG A N 1
ATOM 790 C CA . ARG A 1 97 ? 17.655 -4.272 -5.422 1.00 60.16 97 ARG A CA 1
ATOM 791 C C . ARG A 1 97 ? 18.957 -4.624 -6.149 1.00 60.16 97 ARG A C 1
ATOM 793 O O . ARG A 1 97 ? 19.734 -3.730 -6.460 1.00 60.16 97 ARG A O 1
ATOM 800 N N . ASN A 1 98 ? 19.169 -5.910 -6.421 1.00 64.44 98 ASN A N 1
ATOM 801 C CA . ASN A 1 98 ? 20.319 -6.416 -7.166 1.00 64.44 98 ASN A CA 1
ATOM 802 C C . ASN A 1 98 ? 20.065 -6.510 -8.679 1.00 64.44 98 ASN A C 1
ATOM 804 O O . ASN A 1 98 ? 20.944 -6.982 -9.402 1.00 64.44 98 ASN A O 1
ATOM 808 N N . LEU A 1 99 ? 18.887 -6.107 -9.177 1.00 58.78 99 LEU A N 1
ATOM 809 C CA . LEU A 1 99 ? 18.680 -6.031 -10.617 1.00 58.78 99 LEU A CA 1
ATOM 810 C C . LEU A 1 99 ? 19.547 -4.900 -11.176 1.00 58.78 99 LEU A C 1
ATOM 812 O O . LEU A 1 99 ? 19.605 -3.822 -10.577 1.00 58.78 99 LEU A O 1
ATOM 816 N N . PRO A 1 100 ? 20.206 -5.119 -12.326 1.00 58.66 100 PRO A N 1
ATOM 817 C CA . PRO A 1 100 ? 20.856 -4.025 -13.020 1.00 58.66 100 PRO A CA 1
ATOM 818 C C . PRO A 1 100 ? 19.815 -2.932 -13.307 1.00 58.66 100 PRO A C 1
ATOM 820 O O . PRO A 1 100 ? 18.641 -3.255 -13.537 1.00 58.66 100 PRO A O 1
ATOM 823 N N . PRO A 1 101 ? 20.215 -1.648 -13.277 1.00 62.12 101 PRO A N 1
ATOM 824 C CA . PRO A 1 101 ? 19.315 -0.563 -13.627 1.00 62.12 101 PRO A CA 1
ATOM 825 C C . PRO A 1 101 ? 18.672 -0.846 -14.992 1.00 62.12 101 PRO A C 1
ATOM 827 O O . PRO A 1 101 ? 19.308 -1.466 -15.854 1.00 62.12 101 PRO A O 1
ATOM 830 N N . PRO A 1 102 ? 17.405 -0.438 -15.195 1.00 63.28 102 PRO A N 1
ATOM 831 C CA . PRO A 1 102 ? 16.768 -0.607 -16.488 1.00 63.28 102 PRO A CA 1
ATOM 832 C C . PRO A 1 102 ? 17.650 0.040 -17.562 1.00 63.28 102 PRO A C 1
ATOM 834 O O . PRO A 1 102 ? 18.212 1.111 -17.312 1.00 63.28 102 PRO A O 1
ATOM 837 N N . PRO A 1 103 ? 17.793 -0.605 -18.734 1.00 67.50 103 PRO A N 1
ATOM 838 C CA . PRO A 1 103 ? 18.651 -0.086 -19.779 1.00 67.50 103 PRO A CA 1
ATOM 839 C C . PRO A 1 103 ? 18.192 1.316 -20.166 1.00 67.50 103 PRO A C 1
ATOM 841 O O . PRO A 1 103 ? 16.989 1.593 -20.238 1.00 67.50 103 PRO A O 1
ATOM 844 N N . SER A 1 104 ? 19.149 2.203 -20.413 1.00 74.00 104 SER A N 1
ATOM 845 C CA . SER A 1 104 ? 18.839 3.560 -20.843 1.00 74.00 104 SER A CA 1
ATOM 846 C C . SER A 1 104 ? 18.066 3.534 -22.169 1.00 74.00 104 SER A C 1
ATOM 848 O O . SER A 1 104 ? 18.165 2.592 -22.962 1.00 74.00 104 SER A O 1
ATOM 850 N N . LEU A 1 105 ? 17.299 4.591 -22.455 1.00 71.38 105 LEU A N 1
ATOM 851 C CA . LEU A 1 105 ? 16.611 4.722 -23.748 1.00 71.38 105 LEU A CA 1
ATOM 852 C C . LEU A 1 105 ? 17.589 4.618 -24.932 1.00 71.38 105 LEU A C 1
ATOM 854 O O . LEU A 1 105 ? 17.212 4.125 -25.996 1.00 71.38 105 LEU A O 1
ATOM 858 N N . GLU A 1 106 ? 18.844 5.035 -24.748 1.00 74.56 106 GLU A N 1
ATOM 859 C CA . GLU A 1 106 ? 19.896 4.873 -25.751 1.00 74.56 106 GLU A CA 1
ATOM 860 C C . GLU A 1 106 ? 20.328 3.414 -25.922 1.00 74.56 106 GLU A C 1
ATOM 862 O O . GLU A 1 106 ? 20.461 2.953 -27.055 1.00 74.56 106 GLU A O 1
ATOM 867 N N . GLU A 1 107 ? 20.460 2.653 -24.836 1.00 70.81 107 GLU A N 1
ATOM 868 C CA . GLU A 1 107 ? 20.789 1.222 -24.882 1.00 70.81 107 GLU A CA 1
ATOM 869 C C . GLU A 1 107 ? 19.675 0.398 -25.536 1.00 70.81 107 GLU A C 1
ATOM 871 O O . GLU A 1 107 ? 19.947 -0.514 -26.323 1.00 70.81 107 GLU A O 1
ATOM 876 N N . VAL A 1 108 ? 18.412 0.746 -25.276 1.00 72.88 108 VAL A N 1
ATOM 877 C CA . VAL A 1 108 ? 17.254 0.124 -25.935 1.00 72.88 108 VAL A CA 1
ATOM 878 C C . VAL A 1 108 ? 17.262 0.430 -27.437 1.00 72.88 108 VAL A C 1
ATOM 880 O O . VAL A 1 108 ? 17.117 -0.479 -28.258 1.00 72.88 108 VAL A O 1
ATOM 883 N N . ARG A 1 109 ? 17.505 1.691 -27.823 1.00 72.81 109 ARG A N 1
ATOM 884 C CA . ARG A 1 109 ? 17.609 2.103 -29.236 1.00 72.81 109 ARG A CA 1
ATOM 885 C C . ARG A 1 109 ? 18.795 1.448 -29.949 1.00 72.81 109 ARG A C 1
ATOM 887 O O . ARG A 1 109 ? 18.662 1.048 -31.104 1.00 72.81 109 ARG A O 1
ATOM 894 N N . ALA A 1 110 ? 19.935 1.303 -29.278 1.00 67.81 110 ALA A N 1
ATOM 895 C CA . ALA A 1 110 ? 21.121 0.649 -29.824 1.00 67.81 110 ALA A CA 1
ATOM 896 C C . ALA A 1 110 ? 20.899 -0.856 -30.053 1.00 67.81 110 ALA A C 1
ATOM 898 O O . ALA A 1 110 ? 21.320 -1.393 -31.079 1.00 67.81 110 ALA A O 1
ATOM 899 N N . ARG A 1 111 ? 20.187 -1.535 -29.144 1.00 69.44 111 ARG A N 1
ATOM 900 C CA . ARG A 1 111 ? 19.814 -2.952 -29.297 1.00 69.44 111 ARG A CA 1
ATOM 901 C C . ARG A 1 111 ? 18.846 -3.180 -30.457 1.00 69.44 111 ARG A C 1
ATOM 903 O O . ARG A 1 111 ? 19.044 -4.117 -31.222 1.00 69.44 111 ARG A O 1
ATOM 910 N N . LEU A 1 112 ? 17.870 -2.289 -30.644 1.00 62.94 112 LEU A N 1
ATOM 911 C CA . LEU A 1 112 ? 16.953 -2.337 -31.791 1.00 62.94 112 LEU A CA 1
ATOM 912 C C . LEU A 1 112 ? 17.677 -2.142 -33.134 1.00 62.94 112 LEU A C 1
ATOM 914 O O . LEU A 1 112 ? 17.283 -2.743 -34.129 1.00 62.94 112 LEU A O 1
ATOM 918 N N . LYS A 1 113 ? 18.755 -1.346 -33.166 1.00 59.53 113 LYS A N 1
ATOM 919 C CA . LYS A 1 113 ? 19.581 -1.154 -34.370 1.00 59.53 113 LYS A CA 1
ATOM 920 C C . LYS A 1 113 ? 20.503 -2.336 -34.690 1.00 59.53 113 LYS A C 1
ATOM 922 O O . LYS A 1 113 ? 20.784 -2.547 -35.859 1.00 59.53 113 LYS A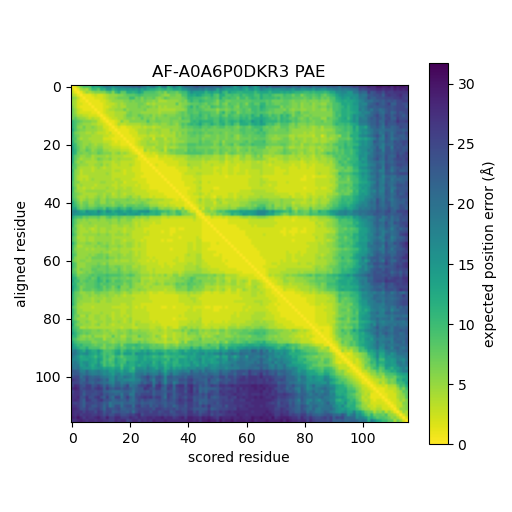 O 1
ATOM 927 N N . ARG A 1 114 ? 20.970 -3.095 -33.690 1.00 58.09 114 ARG A N 1
ATOM 928 C CA . ARG A 1 114 ? 21.835 -4.283 -33.888 1.00 58.09 114 ARG A CA 1
ATOM 929 C C . ARG A 1 114 ? 21.086 -5.542 -34.325 1.00 58.09 114 ARG A C 1
ATOM 931 O O . ARG A 1 114 ? 21.728 -6.513 -34.698 1.00 58.09 114 ARG A O 1
ATOM 938 N N . SER A 1 115 ? 19.758 -5.540 -34.240 1.00 56.22 115 SER A N 1
ATOM 939 C CA . SER A 1 115 ? 18.917 -6.679 -34.626 1.00 56.22 115 SER A CA 1
ATOM 940 C C . SER A 1 115 ? 18.405 -6.592 -36.074 1.00 56.22 115 SER A C 1
ATOM 942 O O . SER A 1 115 ? 17.474 -7.318 -36.420 1.00 56.22 115 SER A O 1
ATOM 944 N N . ARG A 1 116 ? 18.969 -5.687 -36.887 1.00 46.84 116 ARG A N 1
ATOM 945 C CA . ARG A 1 116 ? 18.698 -5.510 -38.319 1.00 46.84 116 ARG A CA 1
ATOM 946 C C . ARG A 1 116 ? 19.941 -5.802 -39.141 1.00 46.84 116 ARG A C 1
ATOM 948 O O . ARG A 1 116 ? 21.035 -5.429 -38.666 1.00 46.84 116 ARG A O 1
#